Protein AF-A0A1I7SXD0-F1 (afdb_monomer)

Secondary structure (DSSP, 8-state):
-HHHHHHHS-GGG-HHHHHHHHHHHTT-HHHHTTSTT-TT--TTS---EEEEEEEEEEEPPTTSSSSEEEEEEEEEEEEEETT-HHHHHHHHHTTSS-SS--HHHHSHHHHHHHHHHHHHTTS-HHHHHHHHHHHHHHHHHHHHHS---------

Mean predicted aligned error: 11.48 Å

Organism: NCBI:txid1561998

Nearest PDB structures (foldseek):
  7uwm-assembly1_B  TM=3.527E-01  e=8.474E+00  Homo sapiens
  6xiq-assembly1_AK  TM=2.521E-01  e=6.191E+00  Saccharomyces cerevisiae
  8wq4-assembly1_S10P  TM=1.945E-01  e=4.248E+00  Sulfolobus acidocaldarius DSM 639

Solvent-accessible surface area (backbone atoms only — not comparable to full-atom values): 9568 Å² total; per-residue (Å²): 117,73,72,60,59,50,71,77,55,54,54,87,78,28,61,67,59,54,50,51,54,50,39,52,38,66,56,36,63,81,62,47,70,72,40,90,86,56,91,50,73,50,82,92,54,51,45,55,68,51,68,41,71,40,64,49,78,42,77,46,56,96,88,50,92,63,74,59,44,78,45,82,73,49,78,53,37,72,82,43,51,66,85,41,62,72,60,51,48,54,38,37,75,71,64,74,46,71,92,70,78,54,67,63,65,73,28,73,66,28,51,51,52,52,53,52,52,61,65,51,73,81,50,56,74,62,59,51,52,51,54,52,51,50,53,52,50,52,50,52,52,50,47,68,77,54,58,81,82,80,74,79,85,76,133

Foldseek 3Di:
DLVVVLLVDAPLVRLVVLVLVLCQQVLPVVSVVVPPDDPQNDPVRGDFKDWDWHWDWDQDDPPDPDGIDTDTDGGRGDIDGRPRPVSVVSCVVVVNDDPDDDCCCVDPVVVVVVVVVVVVPPDDPVNVVVVVVVVVVVVVVVCVVCVPPPDDDDD

Radius of gyration: 25.95 Å; Cα contacts (8 Å, |Δi|>4): 121; chains: 1; bounding box: 36×52×94 Å

Sequence (155 aa):
MQMHLASEGTYQQNPFFLSLVYHLMENTTEVVELIHSYPFKNRSEPMKFARAKLYMYHFTNKTERGWWKRDYQEEYMPVFNKGNQALLDYLTERRIITKKKSKFINGPLGIYLRRWHRLTKGLDAFSFLFTFAIFLIVKAIHQWFYPHHFHPFND

pLDDT: mean 83.7, std 9.82, range [50.84, 94.75]

InterPro domains:
  IPR009613 Lipase maturation factor [PTHR14463] (1-132)
  IPR057433 Lipase maturation factor 1/2, C-terminal domain [PF25179] (1-78)

Structure (mmCIF, N/CA/C/O backbone):
data_AF-A0A1I7SXD0-F1
#
_entry.id   AF-A0A1I7SXD0-F1
#
loop_
_atom_site.group_PDB
_atom_site.id
_atom_site.type_symbol
_atom_site.label_atom_id
_atom_site.label_alt_id
_atom_site.label_comp_id
_atom_site.label_asym_id
_atom_site.label_entity_id
_atom_site.label_seq_id
_atom_site.pdbx_PDB_ins_code
_atom_site.Cartn_x
_atom_site.Cartn_y
_atom_site.Cartn_z
_atom_site.occupancy
_atom_site.B_iso_or_equiv
_atom_site.auth_seq_id
_atom_site.auth_comp_id
_atom_site.auth_asym_id
_atom_site.auth_atom_id
_atom_site.pdbx_PDB_model_num
ATOM 1 N N . MET A 1 1 ? 10.725 8.596 -0.799 1.00 61.53 1 MET A N 1
ATOM 2 C CA . MET A 1 1 ? 11.617 7.512 -0.333 1.00 61.53 1 MET A CA 1
ATOM 3 C C . MET A 1 1 ? 11.001 6.116 -0.473 1.00 61.53 1 MET A C 1
ATOM 5 O O . MET A 1 1 ? 11.639 5.281 -1.086 1.00 61.53 1 MET A O 1
ATOM 9 N N . GLN A 1 2 ? 9.772 5.827 -0.016 1.00 71.44 2 GLN A N 1
ATOM 10 C CA . GLN A 1 2 ? 9.268 4.432 -0.007 1.00 71.44 2 GLN A CA 1
ATOM 11 C C . GLN A 1 2 ? 8.852 3.834 -1.368 1.00 71.44 2 GLN A C 1
ATOM 13 O O . GLN A 1 2 ? 9.052 2.646 -1.583 1.00 71.44 2 GLN A O 1
ATOM 18 N N . MET A 1 3 ? 8.322 4.626 -2.309 1.00 80.44 3 MET A N 1
ATOM 19 C CA . MET A 1 3 ? 7.969 4.105 -3.647 1.00 80.44 3 MET A CA 1
ATOM 20 C C . MET A 1 3 ? 9.202 3.771 -4.500 1.00 80.44 3 MET A C 1
ATOM 22 O O . MET A 1 3 ? 9.127 2.908 -5.364 1.00 80.44 3 MET A O 1
ATOM 26 N N . HIS A 1 4 ? 10.336 4.429 -4.238 1.00 79.19 4 HIS A N 1
ATOM 27 C CA . HIS A 1 4 ? 11.595 4.147 -4.928 1.00 79.19 4 HIS A CA 1
ATOM 28 C C . HIS A 1 4 ? 12.173 2.794 -4.502 1.00 79.19 4 HIS A C 1
ATOM 30 O O . HIS A 1 4 ? 12.505 1.983 -5.354 1.00 79.19 4 HIS A O 1
ATOM 36 N N . LEU A 1 5 ? 12.153 2.483 -3.204 1.00 81.25 5 LEU A N 1
ATOM 37 C CA . LEU A 1 5 ? 12.545 1.158 -2.710 1.00 81.25 5 LEU A CA 1
ATOM 38 C C . LEU A 1 5 ? 11.676 0.041 -3.307 1.00 81.25 5 LEU A C 1
ATOM 40 O O . LEU A 1 5 ? 12.175 -1.024 -3.658 1.00 81.25 5 LEU A O 1
ATOM 44 N N . ALA A 1 6 ? 10.381 0.307 -3.505 1.00 80.88 6 ALA A N 1
ATOM 45 C CA . ALA A 1 6 ? 9.503 -0.637 -4.186 1.00 80.88 6 ALA A CA 1
ATOM 46 C C . ALA A 1 6 ? 9.892 -0.871 -5.657 1.00 80.88 6 ALA A C 1
ATOM 48 O O . ALA A 1 6 ? 9.591 -1.927 -6.189 1.00 80.88 6 ALA A O 1
ATOM 49 N N . SER A 1 7 ? 10.567 0.072 -6.318 1.00 80.38 7 SER A N 1
ATOM 50 C CA . SER A 1 7 ? 11.015 -0.110 -7.706 1.00 80.38 7 SER A CA 1
ATOM 51 C C . SER A 1 7 ? 12.301 -0.928 -7.852 1.00 80.38 7 SER A C 1
ATOM 53 O O . SER A 1 7 ? 12.595 -1.374 -8.954 1.00 80.38 7 SER A O 1
ATOM 55 N N . GLU A 1 8 ? 13.054 -1.132 -6.768 1.00 83.94 8 GLU A N 1
ATOM 56 C CA . GLU A 1 8 ? 14.355 -1.823 -6.795 1.00 83.94 8 GLU A CA 1
ATOM 57 C C . GLU A 1 8 ? 14.261 -3.332 -6.535 1.00 83.94 8 GLU A C 1
ATOM 59 O O . GLU A 1 8 ? 15.206 -4.069 -6.805 1.00 83.94 8 GLU A O 1
ATOM 64 N N . GLY A 1 9 ? 13.138 -3.801 -5.990 1.00 84.00 9 GLY A N 1
ATOM 65 C CA . GLY A 1 9 ? 12.937 -5.201 -5.617 1.00 84.00 9 GLY A CA 1
ATOM 66 C C . GLY A 1 9 ? 11.666 -5.783 -6.216 1.00 84.00 9 GLY A C 1
ATOM 67 O O . GLY A 1 9 ? 10.995 -5.154 -7.021 1.00 84.00 9 GLY A O 1
ATOM 68 N N . THR A 1 10 ? 11.290 -6.987 -5.794 1.00 87.06 10 THR A N 1
ATOM 69 C CA . THR A 1 10 ? 9.999 -7.584 -6.180 1.00 87.06 10 THR A CA 1
ATOM 70 C C . THR A 1 10 ? 8.870 -7.130 -5.258 1.00 87.06 10 THR A C 1
ATOM 72 O O . THR A 1 10 ? 9.079 -6.764 -4.097 1.00 87.06 10 THR A O 1
ATOM 75 N N . TYR A 1 11 ? 7.624 -7.226 -5.728 1.00 86.94 11 TYR A N 1
ATOM 76 C CA . TYR A 1 11 ? 6.453 -6.850 -4.928 1.00 86.94 11 TYR A CA 1
ATOM 77 C C . TYR A 1 11 ? 6.336 -7.629 -3.601 1.00 86.94 11 TYR A C 1
ATOM 79 O O . TYR A 1 11 ? 5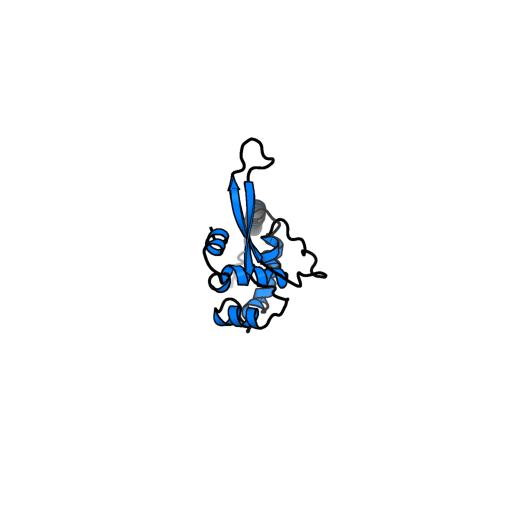.874 -7.079 -2.601 1.00 86.94 11 TYR A O 1
ATOM 87 N N . GLN A 1 12 ? 6.813 -8.880 -3.553 1.00 88.19 12 GLN A N 1
ATOM 88 C CA . GLN A 1 12 ? 6.833 -9.732 -2.352 1.00 88.19 12 GLN A CA 1
ATOM 89 C C . GLN A 1 12 ? 7.883 -9.313 -1.310 1.00 88.19 12 GLN A C 1
ATOM 91 O O . GLN A 1 12 ? 7.779 -9.679 -0.137 1.00 88.19 12 GLN A O 1
ATOM 96 N N . GLN A 1 13 ? 8.902 -8.558 -1.719 1.00 89.06 13 GLN A N 1
ATOM 97 C CA . GLN A 1 13 ? 9.914 -7.994 -0.820 1.00 89.06 13 GLN A CA 1
ATOM 98 C C . GLN A 1 13 ? 9.463 -6.654 -0.229 1.00 89.06 13 GLN A C 1
ATOM 100 O O . GLN A 1 13 ? 10.054 -6.169 0.731 1.00 89.06 13 GLN A O 1
ATOM 105 N N . ASN A 1 14 ? 8.374 -6.086 -0.757 1.00 89.69 14 ASN A N 1
ATOM 106 C CA . ASN A 1 14 ? 7.856 -4.772 -0.404 1.00 89.69 14 ASN A CA 1
ATOM 107 C C . ASN A 1 14 ? 6.488 -4.880 0.300 1.00 89.69 14 ASN A C 1
ATOM 109 O O . ASN A 1 14 ? 5.455 -4.510 -0.266 1.00 89.69 14 ASN A O 1
ATOM 113 N N . PRO A 1 15 ? 6.443 -5.362 1.561 1.00 89.88 15 PRO A N 1
ATOM 114 C CA . PRO A 1 15 ? 5.197 -5.570 2.304 1.00 89.88 15 PRO A CA 1
ATOM 115 C C . PRO A 1 15 ? 4.351 -4.304 2.456 1.00 89.88 15 PRO A C 1
ATOM 117 O O . PRO A 1 15 ? 3.123 -4.370 2.431 1.00 89.88 15 PRO A O 1
ATOM 120 N N . PHE A 1 16 ? 5.003 -3.148 2.577 1.00 89.25 16 PHE A N 1
ATOM 121 C CA . PHE A 1 16 ? 4.333 -1.855 2.641 1.00 89.25 16 PHE A CA 1
ATOM 122 C C . PHE A 1 16 ? 3.489 -1.576 1.387 1.00 89.25 16 PHE A C 1
ATOM 124 O O . PHE A 1 16 ? 2.346 -1.141 1.507 1.00 89.25 16 PHE A O 1
ATOM 131 N N . PHE A 1 17 ? 4.014 -1.872 0.193 1.00 91.38 17 PHE A N 1
ATOM 132 C CA . PHE A 1 17 ? 3.296 -1.647 -1.062 1.00 91.38 17 PHE A CA 1
ATOM 133 C C . PHE A 1 17 ? 2.037 -2.518 -1.150 1.00 91.38 17 PHE A C 1
ATOM 135 O O . PHE A 1 17 ? 0.958 -2.023 -1.468 1.00 91.38 17 PHE A O 1
ATOM 142 N N . LEU A 1 18 ? 2.149 -3.799 -0.790 1.00 92.00 18 LEU A N 1
ATOM 143 C CA . LEU A 1 18 ? 0.999 -4.704 -0.761 1.00 92.00 18 LEU A CA 1
ATOM 144 C C . LEU A 1 18 ? -0.045 -4.296 0.287 1.00 92.00 18 LEU A C 1
ATOM 146 O O . LEU A 1 18 ? -1.242 -4.397 0.026 1.00 92.00 18 LEU A O 1
ATOM 150 N N . SER A 1 19 ? 0.395 -3.777 1.435 1.00 92.12 19 SER A N 1
ATOM 151 C CA . SER A 1 19 ? -0.492 -3.195 2.447 1.00 92.12 19 SER A CA 1
ATOM 152 C C . SER A 1 19 ? -1.265 -1.990 1.906 1.00 92.12 19 SER A C 1
ATOM 154 O O . SER A 1 19 ? -2.485 -1.909 2.053 1.00 92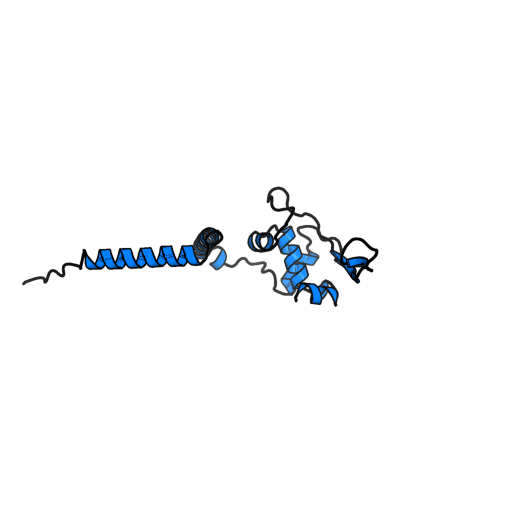.12 19 SER A O 1
ATOM 156 N N . LEU A 1 20 ? -0.575 -1.078 1.213 1.00 92.06 20 LEU A N 1
ATOM 157 C CA . LEU A 1 20 ? -1.197 0.079 0.571 1.00 92.06 20 LEU A CA 1
ATOM 158 C C . LEU A 1 20 ? -2.262 -0.360 -0.442 1.00 92.06 20 LEU A C 1
ATOM 160 O O . LEU A 1 20 ? -3.401 0.095 -0.367 1.00 92.06 20 LEU A O 1
ATOM 164 N N . VAL A 1 21 ? -1.917 -1.278 -1.349 1.00 92.31 21 VAL A N 1
ATOM 165 C CA . VAL A 1 21 ? -2.849 -1.823 -2.349 1.00 92.31 21 VAL A CA 1
ATOM 166 C C . VAL A 1 21 ? -4.075 -2.445 -1.676 1.00 92.31 21 VAL A C 1
ATOM 168 O O . VAL A 1 21 ? -5.205 -2.151 -2.067 1.00 92.31 21 VAL A O 1
ATOM 171 N N . TYR A 1 22 ? -3.869 -3.247 -0.629 1.00 92.81 22 TYR A N 1
ATOM 172 C CA . TYR A 1 22 ? -4.954 -3.824 0.162 1.00 92.81 22 TYR A CA 1
ATOM 173 C C . TYR A 1 22 ? -5.889 -2.751 0.739 1.00 92.81 22 TYR A C 1
ATOM 175 O O . TYR A 1 22 ? -7.103 -2.820 0.545 1.00 92.81 22 TYR A O 1
ATOM 183 N N . HIS A 1 23 ? -5.342 -1.730 1.402 1.00 90.88 23 HIS A N 1
ATOM 184 C CA . HIS A 1 23 ? -6.146 -0.682 2.029 1.00 90.88 23 HIS A CA 1
ATOM 185 C C . HIS A 1 23 ? -6.895 0.196 1.022 1.00 90.88 23 HIS A C 1
ATOM 187 O O . HIS A 1 23 ? -8.004 0.648 1.323 1.00 90.88 23 HIS A O 1
ATOM 193 N N . LEU A 1 24 ? -6.331 0.402 -0.172 1.00 91.25 24 LEU A N 1
ATOM 194 C CA . LEU A 1 24 ? -7.008 1.087 -1.272 1.00 91.25 24 LEU A CA 1
ATOM 195 C C . LEU A 1 24 ? -8.193 0.262 -1.796 1.00 91.25 24 LEU A C 1
ATOM 197 O O . LEU A 1 24 ? -9.294 0.798 -1.926 1.00 91.25 24 LEU A O 1
ATOM 201 N N . MET A 1 25 ? -8.019 -1.048 -2.010 1.00 91.00 25 MET A N 1
ATOM 202 C CA . MET A 1 25 ? -9.123 -1.949 -2.390 1.00 91.00 25 MET A CA 1
ATOM 203 C C . MET A 1 25 ? -10.210 -2.040 -1.309 1.00 91.00 25 MET A C 1
ATOM 205 O O . MET A 1 25 ? -11.407 -2.141 -1.605 1.00 91.00 25 MET A O 1
ATOM 209 N N . GLU A 1 26 ? -9.817 -1.955 -0.039 1.00 89.12 26 GLU A N 1
ATOM 210 C CA . GLU A 1 26 ? -10.760 -1.920 1.079 1.00 89.12 26 GLU A CA 1
ATOM 211 C C . GLU A 1 26 ? -11.415 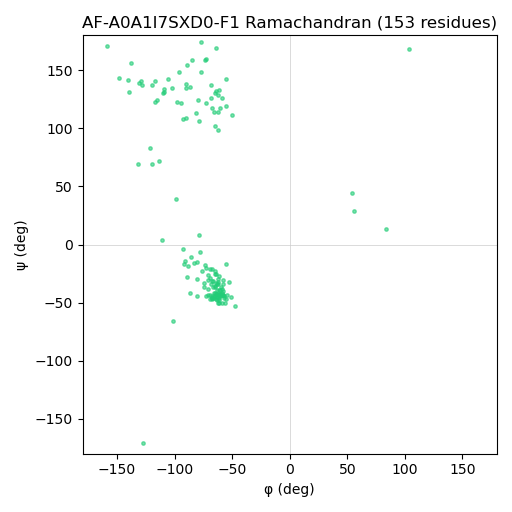-0.545 1.280 1.00 89.12 26 GLU A C 1
ATOM 213 O O . GLU A 1 26 ? -12.364 -0.422 2.049 1.00 89.12 26 GLU A O 1
ATOM 218 N N . ASN A 1 27 ? -10.977 0.475 0.535 1.00 88.94 27 ASN A N 1
ATOM 219 C CA . ASN A 1 27 ? -11.448 1.854 0.649 1.00 88.94 27 ASN A CA 1
ATOM 220 C C . ASN A 1 27 ? -11.333 2.380 2.094 1.00 88.94 27 ASN A C 1
ATOM 222 O O . ASN A 1 27 ? -12.252 2.984 2.653 1.00 88.94 27 ASN A O 1
ATOM 226 N N . THR A 1 28 ? -10.187 2.093 2.722 1.00 88.06 28 THR A N 1
ATOM 227 C CA . THR A 1 28 ? -9.880 2.551 4.080 1.00 88.06 28 THR A CA 1
ATOM 228 C C . THR A 1 28 ? -9.754 4.073 4.062 1.00 88.06 28 THR A C 1
ATOM 230 O O . THR A 1 28 ? -8.840 4.605 3.432 1.00 88.06 28 THR A O 1
ATOM 233 N N . THR A 1 29 ? -10.670 4.772 4.736 1.00 84.12 29 THR A N 1
ATOM 234 C CA . THR A 1 29 ? -10.795 6.244 4.688 1.00 84.12 29 THR A CA 1
ATOM 235 C C . THR A 1 29 ? -9.470 6.948 4.957 1.00 84.12 29 THR A C 1
ATOM 237 O O . THR A 1 29 ? -9.081 7.851 4.230 1.00 84.12 29 THR A O 1
ATOM 240 N N . GLU A 1 30 ? -8.756 6.493 5.981 1.00 84.62 30 GLU A N 1
ATOM 241 C CA . GLU A 1 30 ? -7.498 7.060 6.451 1.00 84.62 30 GLU A CA 1
ATOM 242 C C . GLU A 1 30 ? -6.394 6.983 5.395 1.00 84.62 30 GLU A C 1
ATOM 244 O O . GLU A 1 30 ? -5.554 7.869 5.331 1.00 84.62 30 GLU A O 1
ATOM 249 N N . VAL A 1 31 ? -6.403 5.948 4.554 1.00 88.38 31 VAL A N 1
ATOM 250 C CA . VAL A 1 31 ? -5.412 5.760 3.485 1.00 88.38 31 VAL A CA 1
ATOM 251 C C . VAL A 1 31 ? -5.839 6.492 2.220 1.00 88.38 31 VAL A C 1
ATOM 253 O O . VAL A 1 31 ? -5.021 7.131 1.566 1.00 88.38 31 VAL A O 1
ATOM 256 N N . VAL A 1 32 ? -7.125 6.432 1.879 1.00 88.88 32 VAL A N 1
ATOM 257 C CA . VAL A 1 32 ? -7.670 7.073 0.678 1.00 88.88 32 VAL A CA 1
ATOM 258 C C . VAL A 1 32 ? -7.564 8.592 0.747 1.00 88.88 32 VAL A C 1
ATOM 260 O O . VAL A 1 32 ? -7.262 9.220 -0.262 1.00 88.88 32 VAL A O 1
ATOM 263 N N . GLU A 1 33 ? -7.747 9.186 1.926 1.00 85.44 33 GLU A N 1
ATOM 264 C CA . GLU A 1 33 ? -7.573 10.629 2.126 1.00 85.44 33 GLU A CA 1
ATOM 265 C C . GLU A 1 33 ? -6.126 11.104 1.911 1.00 85.44 33 GLU A C 1
ATOM 267 O O . GLU A 1 33 ? -5.921 12.256 1.537 1.00 85.44 33 GLU A O 1
ATOM 272 N N . LEU A 1 34 ? -5.125 10.232 2.088 1.00 87.75 34 LEU A N 1
ATOM 273 C CA . LEU A 1 34 ? -3.723 10.561 1.793 1.00 87.75 34 LEU A CA 1
ATOM 274 C C . LEU A 1 34 ? -3.442 10.605 0.285 1.00 87.75 34 LEU A C 1
ATOM 276 O O . LEU A 1 34 ? -2.433 11.165 -0.146 1.00 87.75 34 LEU A O 1
ATOM 280 N N . ILE A 1 35 ? -4.319 10.016 -0.533 1.00 87.25 35 ILE A N 1
ATOM 281 C CA . ILE A 1 35 ? -4.193 10.016 -1.986 1.00 87.25 35 ILE A CA 1
ATOM 282 C C . ILE A 1 35 ? -4.966 11.205 -2.554 1.00 87.25 35 ILE A C 1
ATOM 284 O O . ILE A 1 35 ? -6.195 11.200 -2.629 1.00 87.25 35 ILE A O 1
ATOM 288 N N . HIS A 1 36 ? -4.222 12.204 -3.031 1.00 85.88 36 HIS A N 1
ATOM 289 C CA . HIS A 1 36 ? -4.769 13.447 -3.582 1.00 85.88 36 HIS A CA 1
ATOM 290 C C . HIS A 1 36 ? -5.912 13.211 -4.595 1.00 85.88 36 HIS A C 1
ATOM 292 O O . HIS A 1 36 ? -7.028 13.720 -4.442 1.00 85.88 36 HIS A O 1
ATOM 298 N N . SER A 1 37 ? -5.659 12.369 -5.603 1.00 85.94 37 SER A N 1
ATOM 299 C CA . SER A 1 37 ? -6.633 12.025 -6.642 1.00 85.94 37 SER A CA 1
ATOM 300 C C . SER A 1 37 ? -6.888 10.521 -6.680 1.00 85.94 37 SER A C 1
ATOM 302 O O . SER A 1 37 ? -6.285 9.781 -7.456 1.00 85.94 37 SER A O 1
ATOM 304 N N . TYR A 1 38 ? -7.772 10.060 -5.795 1.00 87.19 38 TYR A N 1
ATOM 305 C CA . TYR A 1 38 ? -8.275 8.690 -5.811 1.00 87.19 38 TYR A CA 1
ATOM 306 C C . TYR A 1 38 ? -9.604 8.607 -6.587 1.00 87.19 38 TYR A C 1
ATOM 308 O O . TYR A 1 38 ? -10.554 9.291 -6.205 1.00 87.19 38 TYR A O 1
ATOM 316 N N . PRO A 1 39 ? -9.710 7.794 -7.655 1.00 84.75 39 PRO A N 1
ATOM 317 C CA . PRO A 1 39 ? -10.919 7.734 -8.481 1.00 84.75 39 PRO A CA 1
ATOM 318 C C . PRO A 1 39 ? -12.073 6.957 -7.825 1.00 84.75 39 PRO A C 1
ATOM 320 O O . PRO A 1 39 ? -13.230 7.215 -8.133 1.00 84.75 39 PRO A O 1
ATOM 323 N N . PHE A 1 40 ? -11.794 6.063 -6.869 1.00 85.25 40 PHE A N 1
ATOM 324 C CA . PHE A 1 40 ? -12.809 5.228 -6.203 1.00 85.25 40 PHE A CA 1
ATOM 325 C C . PHE A 1 40 ? -13.238 5.794 -4.838 1.00 85.25 40 PHE A C 1
ATOM 327 O O . PHE A 1 40 ? -13.411 5.059 -3.864 1.00 85.25 40 PHE A O 1
ATOM 334 N N . LYS A 1 41 ? -13.379 7.125 -4.738 1.00 75.81 41 LYS A N 1
ATOM 335 C CA . LYS A 1 41 ? -13.786 7.809 -3.491 1.00 75.81 41 LYS A CA 1
ATOM 336 C C . LYS A 1 41 ? -15.184 7.394 -3.021 1.00 75.81 41 LYS A C 1
ATOM 338 O O . LYS A 1 41 ? -15.446 7.390 -1.820 1.00 75.81 41 LYS A O 1
ATOM 343 N N . ASN A 1 42 ? -16.077 7.021 -3.940 1.00 76.75 42 ASN A N 1
ATOM 344 C CA . ASN A 1 42 ? -17.404 6.533 -3.586 1.00 76.75 42 ASN A CA 1
ATOM 345 C C . ASN A 1 42 ? -17.320 5.119 -2.989 1.00 76.75 42 ASN A C 1
ATOM 347 O O . ASN A 1 42 ? -16.863 4.180 -3.638 1.00 76.75 42 ASN A O 1
ATOM 351 N N . ARG A 1 43 ? -17.804 4.947 -1.754 1.00 72.94 43 ARG A N 1
ATOM 352 C CA . ARG A 1 43 ? -17.840 3.636 -1.087 1.00 72.94 43 ARG A CA 1
ATOM 353 C C . ARG A 1 43 ? -18.765 2.631 -1.767 1.00 72.94 43 ARG A C 1
ATOM 355 O O . ARG A 1 43 ? -18.546 1.436 -1.597 1.00 72.94 43 ARG A O 1
ATOM 362 N N . SER A 1 44 ? -19.749 3.098 -2.532 1.00 75.19 44 SER A N 1
ATOM 363 C CA . SER A 1 44 ? -20.650 2.238 -3.304 1.00 75.19 44 SER A CA 1
ATOM 364 C C . SER A 1 44 ? -19.948 1.549 -4.480 1.00 75.19 44 SER A C 1
ATOM 366 O O . SER A 1 44 ? -20.402 0.501 -4.928 1.00 75.19 44 SER A O 1
ATOM 368 N N . GLU A 1 45 ? -18.816 2.087 -4.946 1.00 80.56 45 GLU A N 1
ATOM 369 C CA . GLU A 1 45 ? -18.061 1.568 -6.093 1.00 80.56 45 GLU A CA 1
ATOM 370 C C . GLU A 1 45 ? -16.560 1.451 -5.764 1.00 80.56 45 GLU A C 1
ATOM 372 O O . GLU A 1 45 ? -15.731 2.205 -6.280 1.00 80.56 45 GLU A O 1
ATOM 377 N N . PRO A 1 46 ? -16.173 0.518 -4.872 1.00 84.12 46 PRO A N 1
ATOM 378 C CA . PRO A 1 46 ? -14.780 0.350 -4.483 1.00 84.12 46 PRO A CA 1
ATOM 379 C C . PRO A 1 46 ? -13.955 -0.317 -5.593 1.00 84.12 46 PRO A C 1
ATOM 381 O O . PRO A 1 46 ? -14.475 -1.055 -6.435 1.00 84.12 46 PRO A O 1
ATOM 384 N N . MET A 1 47 ? -12.635 -0.128 -5.535 1.00 89.00 47 MET A N 1
ATOM 385 C CA . MET A 1 47 ? -11.689 -0.819 -6.412 1.00 89.00 47 MET A CA 1
ATOM 386 C C . MET A 1 47 ? -11.784 -2.340 -6.210 1.00 89.00 47 MET A C 1
ATOM 388 O O . MET A 1 47 ? -11.515 -2.855 -5.125 1.00 89.00 47 MET A O 1
ATOM 392 N N . LYS A 1 48 ? -12.172 -3.065 -7.265 1.00 90.00 48 LYS A N 1
ATOM 393 C CA . LYS A 1 48 ? -12.343 -4.530 -7.231 1.00 90.00 48 LYS A CA 1
ATOM 394 C C . LYS A 1 48 ? -11.069 -5.295 -7.574 1.00 90.00 48 LYS A C 1
ATOM 396 O O . LYS A 1 48 ? -10.902 -6.424 -7.119 1.00 90.00 48 LYS A O 1
ATOM 401 N N . PHE A 1 49 ? -10.203 -4.685 -8.378 1.00 91.88 49 PHE A N 1
ATOM 402 C CA . PHE A 1 49 ? -8.986 -5.299 -8.886 1.00 91.88 49 PHE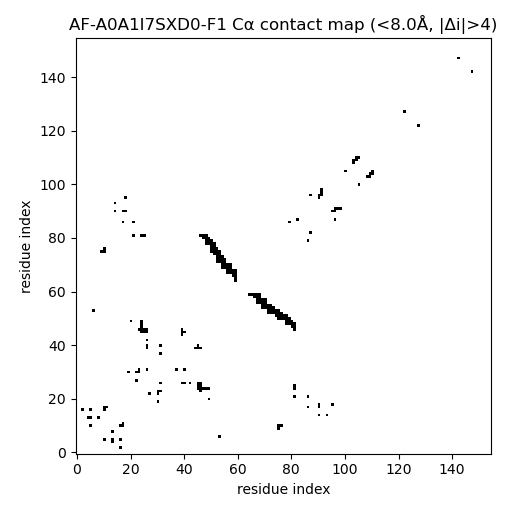 A CA 1
ATOM 403 C C . PHE A 1 49 ? -7.845 -4.291 -8.882 1.00 91.88 49 PHE A C 1
ATOM 405 O O . PHE A 1 49 ? -8.047 -3.130 -9.241 1.00 91.88 49 PHE A O 1
ATOM 412 N N . ALA A 1 50 ? -6.651 -4.756 -8.535 1.00 92.31 50 ALA A N 1
ATOM 413 C CA . ALA A 1 50 ? -5.427 -3.976 -8.607 1.00 92.31 50 ALA A CA 1
ATOM 414 C C . ALA A 1 50 ? -4.337 -4.779 -9.322 1.00 92.31 50 ALA A C 1
ATOM 416 O O . ALA A 1 50 ? -4.178 -5.971 -9.079 1.00 92.31 50 ALA A O 1
ATOM 417 N N . ARG A 1 51 ? -3.574 -4.109 -10.184 1.00 94.31 51 ARG A N 1
ATOM 418 C CA . ARG A 1 51 ? -2.357 -4.620 -10.834 1.00 94.31 51 ARG A CA 1
ATOM 419 C C . ARG A 1 51 ? -1.309 -3.519 -10.832 1.00 94.31 51 ARG A C 1
ATOM 421 O O . ARG A 1 51 ? -1.678 -2.343 -10.811 1.00 94.31 51 ARG A O 1
ATOM 428 N N . ALA A 1 52 ? -0.034 -3.876 -10.911 1.00 93.38 52 ALA A N 1
ATOM 429 C CA . ALA A 1 52 ? 1.035 -2.889 -11.015 1.00 93.38 52 ALA A CA 1
ATOM 430 C C . ALA A 1 52 ? 1.969 -3.216 -12.178 1.00 93.38 52 ALA A C 1
ATOM 432 O O . ALA A 1 52 ? 2.291 -4.373 -12.430 1.00 93.38 52 ALA A O 1
ATOM 433 N N . LYS A 1 53 ? 2.404 -2.174 -12.882 1.00 93.88 53 LYS A N 1
ATOM 434 C CA . LYS A 1 53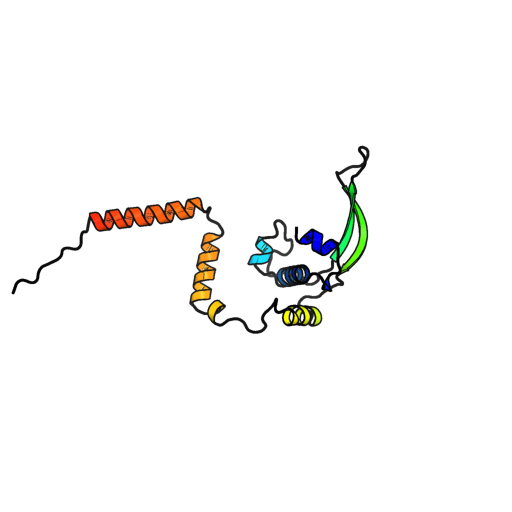 ? 3.359 -2.244 -13.990 1.00 93.88 53 LYS A CA 1
ATOM 435 C C . LYS A 1 53 ? 4.577 -1.410 -13.633 1.00 93.88 53 LYS A C 1
ATOM 437 O O . LYS A 1 53 ? 4.408 -0.297 -13.130 1.00 93.88 53 LYS A O 1
ATOM 442 N N . LEU A 1 54 ? 5.762 -1.926 -13.925 1.00 91.81 54 LEU A N 1
ATOM 443 C CA . LEU A 1 54 ? 7.009 -1.199 -13.753 1.00 91.81 54 LEU A CA 1
ATOM 444 C C . LEU A 1 54 ? 7.339 -0.434 -15.038 1.00 91.81 54 LEU A C 1
ATOM 446 O O . LEU A 1 54 ? 7.232 -0.967 -16.145 1.00 91.81 54 LEU A O 1
ATOM 450 N N . TYR A 1 55 ? 7.728 0.826 -14.879 1.00 92.62 55 TYR A N 1
ATOM 451 C CA . TYR A 1 55 ? 8.169 1.690 -15.967 1.00 92.62 55 TYR A CA 1
ATOM 452 C C . TYR A 1 55 ? 9.515 2.302 -15.606 1.00 92.62 55 TYR A C 1
ATOM 454 O O . TYR A 1 55 ? 9.690 2.773 -14.482 1.00 92.62 55 TYR A O 1
ATOM 462 N N . MET A 1 56 ? 10.420 2.346 -16.578 1.00 91.31 56 MET A N 1
ATOM 463 C CA . MET A 1 56 ? 11.640 3.139 -16.503 1.00 91.31 56 MET A CA 1
ATOM 464 C C . MET A 1 56 ? 11.365 4.525 -17.079 1.00 91.31 56 MET A C 1
ATOM 466 O O . MET A 1 56 ? 10.669 4.646 -18.089 1.00 91.31 56 MET A O 1
ATOM 470 N N . TYR A 1 57 ? 11.880 5.566 -16.429 1.00 91.56 57 TYR A N 1
ATOM 471 C CA . TYR A 1 57 ? 11.719 6.943 -16.884 1.00 91.56 57 TYR A CA 1
ATOM 472 C C . TYR A 1 57 ? 13.047 7.498 -17.385 1.00 91.56 57 TYR A C 1
ATOM 474 O O . TYR A 1 57 ? 14.057 7.438 -16.689 1.00 91.56 57 TYR A O 1
ATOM 482 N N . HIS A 1 58 ? 13.014 8.081 -18.578 1.00 90.19 58 HIS A N 1
ATOM 483 C CA . HIS A 1 58 ? 14.149 8.742 -19.207 1.00 90.19 58 HIS A CA 1
ATOM 484 C C . HIS A 1 58 ? 13.841 10.222 -19.388 1.00 90.19 58 HIS A C 1
ATOM 486 O O . HIS A 1 58 ? 12.713 10.585 -19.729 1.00 90.19 58 HIS A O 1
ATOM 492 N N . PHE A 1 59 ? 14.835 11.081 -19.166 1.00 92.06 59 PHE A N 1
ATOM 493 C CA . PHE A 1 59 ? 14.712 12.487 -19.530 1.00 92.06 59 PHE A CA 1
ATOM 494 C C . PHE A 1 59 ? 14.511 12.603 -21.038 1.00 92.06 59 PHE A C 1
ATOM 496 O O . PHE A 1 59 ? 15.215 11.968 -21.824 1.00 92.06 59 PHE A O 1
ATOM 503 N N . THR A 1 60 ? 13.534 13.408 -21.431 1.00 90.44 60 THR A N 1
ATOM 504 C CA . THR A 1 60 ? 13.268 13.715 -22.834 1.00 90.44 60 THR A CA 1
ATOM 505 C C . THR A 1 60 ? 14.286 14.719 -23.361 1.00 90.44 60 THR A C 1
ATOM 507 O O . THR A 1 60 ? 14.779 15.592 -22.641 1.00 90.44 60 THR A O 1
ATOM 510 N N . ASN A 1 61 ? 14.599 14.616 -24.651 1.00 86.19 61 ASN A N 1
ATOM 511 C CA . ASN A 1 61 ? 15.400 15.628 -25.333 1.00 86.19 61 ASN A CA 1
ATOM 512 C C . ASN A 1 61 ? 14.578 16.909 -25.552 1.00 86.19 61 ASN A C 1
ATOM 514 O O . ASN A 1 61 ? 13.350 16.873 -25.584 1.00 86.19 61 ASN A O 1
ATOM 518 N N . LYS A 1 62 ? 15.257 18.045 -25.776 1.00 76.44 62 LYS A N 1
ATOM 519 C CA . LYS A 1 62 ? 14.629 19.376 -25.956 1.00 76.44 62 LYS A CA 1
ATOM 520 C C . LYS A 1 62 ? 13.564 19.446 -27.067 1.00 76.44 62 LYS A C 1
ATOM 522 O O . LYS A 1 62 ? 12.807 20.408 -27.120 1.00 76.44 62 LYS A O 1
ATOM 527 N N . THR A 1 63 ? 13.538 18.470 -27.968 1.00 79.81 63 THR A N 1
ATOM 528 C CA . THR A 1 63 ? 12.615 18.365 -29.104 1.00 79.81 63 THR A CA 1
ATOM 529 C C . THR A 1 63 ? 11.331 17.589 -28.795 1.00 79.81 63 THR A C 1
ATOM 531 O O . THR A 1 63 ? 10.382 17.667 -29.572 1.00 79.81 63 THR A O 1
ATOM 534 N N . GLU A 1 64 ? 11.267 16.853 -27.684 1.00 80.81 64 GLU A N 1
ATOM 535 C CA . GLU A 1 64 ? 10.104 16.047 -27.301 1.00 80.81 64 GLU A CA 1
ATOM 536 C C . GLU A 1 64 ? 9.194 16.799 -26.314 1.00 80.81 64 GLU A C 1
ATOM 538 O O . GLU A 1 64 ? 9.641 17.614 -25.507 1.00 80.81 64 GLU A O 1
ATOM 543 N N . ARG A 1 65 ? 7.878 16.544 -26.374 1.00 80.06 65 ARG A N 1
ATOM 544 C CA . ARG A 1 65 ? 6.905 17.170 -25.463 1.00 80.06 65 ARG A CA 1
ATOM 545 C C . ARG A 1 65 ? 6.905 16.466 -24.104 1.00 80.06 65 ARG A C 1
ATOM 547 O O . ARG A 1 65 ? 6.598 15.280 -24.026 1.00 80.06 65 ARG A O 1
ATOM 554 N N . GLY A 1 66 ? 7.130 17.234 -23.039 1.00 85.31 66 GLY A N 1
ATOM 555 C CA . GLY A 1 66 ? 7.162 16.753 -21.653 1.00 85.31 66 GLY A CA 1
ATOM 556 C C . GLY A 1 66 ? 8.588 16.643 -21.117 1.00 85.31 66 GLY A C 1
ATOM 557 O O . GLY A 1 66 ? 9.537 16.770 -21.877 1.00 85.31 66 GLY A O 1
ATOM 558 N N . TRP A 1 67 ? 8.732 16.443 -19.804 1.00 89.44 67 TRP A N 1
ATOM 559 C CA . TRP A 1 67 ? 10.035 16.358 -19.119 1.00 89.44 67 TRP A CA 1
ATOM 560 C C . TRP A 1 67 ? 10.615 14.934 -19.079 1.00 89.44 67 TRP A C 1
ATOM 562 O O . TRP A 1 67 ? 11.803 14.757 -18.819 1.00 89.44 67 TRP A O 1
ATOM 572 N N . TRP A 1 68 ? 9.769 13.922 -19.303 1.00 92.88 68 TRP A N 1
ATOM 573 C CA . TRP A 1 68 ? 10.122 12.514 -19.147 1.00 92.88 68 TRP A CA 1
ATOM 574 C C . TRP A 1 68 ? 9.359 11.623 -20.124 1.00 92.88 68 TRP A C 1
ATOM 576 O O . TRP A 1 68 ? 8.164 11.827 -20.356 1.00 92.88 68 TRP A O 1
ATOM 586 N N . LYS A 1 69 ? 10.034 10.588 -20.623 1.00 91.44 69 LYS A N 1
ATOM 587 C CA . LYS A 1 69 ? 9.463 9.474 -21.380 1.00 91.44 69 LYS A CA 1
ATOM 588 C C . LYS A 1 69 ? 9.432 8.240 -20.483 1.00 91.44 69 LYS A C 1
ATOM 590 O O . LYS A 1 69 ? 10.349 8.031 -19.695 1.00 91.44 69 LYS A O 1
ATOM 595 N N . ARG A 1 70 ? 8.375 7.435 -20.601 1.00 93.06 70 ARG A N 1
ATOM 596 C CA . ARG A 1 70 ? 8.212 6.175 -19.862 1.00 93.06 70 ARG A CA 1
ATOM 597 C C . ARG A 1 70 ? 8.345 4.982 -20.801 1.00 93.06 70 ARG A C 1
ATOM 599 O O . ARG A 1 70 ? 7.638 4.929 -21.806 1.00 93.06 70 ARG A O 1
ATOM 606 N N . ASP A 1 71 ? 9.160 4.012 -20.417 1.00 93.56 71 ASP A N 1
ATOM 607 C CA . ASP A 1 71 ? 9.343 2.752 -21.132 1.00 93.56 71 ASP A CA 1
ATOM 608 C C . ASP A 1 71 ? 8.898 1.594 -20.233 1.00 93.56 71 ASP A C 1
ATOM 610 O O . ASP A 1 71 ? 9.358 1.446 -19.097 1.00 93.56 71 ASP A O 1
ATOM 614 N N . TYR A 1 72 ? 7.936 0.807 -20.719 1.00 94.75 72 TYR A N 1
ATOM 615 C CA . TYR A 1 72 ? 7.404 -0.342 -19.984 1.00 94.75 72 TYR A CA 1
ATOM 616 C C . TYR A 1 72 ? 8.490 -1.401 -19.815 1.00 94.75 72 TYR A C 1
ATOM 618 O O . TYR A 1 72 ? 9.132 -1.769 -20.794 1.00 94.75 72 TYR A O 1
ATOM 626 N N . GLN A 1 73 ? 8.665 -1.881 -18.586 1.00 93.25 73 GLN A N 1
ATOM 627 C CA . GLN A 1 73 ? 9.641 -2.921 -18.273 1.00 93.25 73 GLN A CA 1
ATOM 628 C C . GLN A 1 73 ? 8.932 -4.264 -18.130 1.00 93.25 73 GLN A C 1
ATOM 630 O O . GLN A 1 73 ? 9.095 -5.157 -18.953 1.00 93.25 73 GLN A O 1
ATOM 635 N N . GLU A 1 74 ? 8.082 -4.378 -17.111 1.00 92.81 74 GLU A N 1
ATOM 636 C CA . GLU A 1 74 ? 7.441 -5.640 -16.760 1.00 92.81 74 GLU A CA 1
ATOM 637 C C . GLU A 1 74 ? 6.165 -5.439 -15.936 1.00 92.81 74 GLU A C 1
ATOM 639 O O . GLU A 1 74 ? 5.805 -4.335 -15.503 1.00 92.81 74 GLU A O 1
ATOM 644 N N . GLU A 1 75 ? 5.427 -6.529 -15.739 1.00 93.75 75 GLU A N 1
ATOM 645 C CA . GLU A 1 75 ? 4.340 -6.574 -14.770 1.00 93.75 75 GLU A CA 1
ATOM 646 C C . GLU A 1 75 ? 4.921 -6.760 -13.365 1.00 93.75 75 GLU A C 1
ATOM 648 O O . GLU A 1 75 ? 5.374 -7.837 -13.004 1.00 93.75 75 GLU A O 1
ATOM 653 N N . TYR A 1 76 ? 4.898 -5.686 -12.574 1.00 92.88 76 TYR A N 1
ATOM 654 C CA . TYR A 1 76 ? 5.472 -5.659 -11.227 1.00 92.88 76 TYR A CA 1
ATOM 655 C C . TYR A 1 76 ? 4.665 -6.482 -10.221 1.00 92.88 76 TYR A C 1
ATOM 657 O O . TYR A 1 76 ? 5.219 -7.104 -9.322 1.00 92.88 76 TYR A O 1
ATOM 665 N N . MET A 1 77 ? 3.336 -6.443 -10.335 1.00 93.38 77 MET A N 1
ATOM 666 C CA . MET A 1 77 ? 2.427 -7.147 -9.436 1.00 93.38 77 MET A CA 1
ATOM 667 C C . MET A 1 77 ? 1.281 -7.738 -10.255 1.00 93.38 77 MET A C 1
ATOM 669 O O . MET A 1 77 ? 0.654 -6.985 -11.017 1.00 93.38 77 MET A O 1
ATOM 673 N N . PRO A 1 78 ? 0.961 -9.032 -10.066 1.00 92.94 78 PRO A N 1
ATOM 674 C CA . PRO A 1 78 ? -0.160 -9.660 -10.747 1.00 92.94 78 PRO A CA 1
ATOM 675 C C . PRO A 1 78 ? -1.488 -9.027 -10.321 1.00 92.94 78 PRO A C 1
ATOM 677 O O . PRO A 1 78 ? -1.571 -8.251 -9.364 1.00 92.94 78 PRO A O 1
ATOM 680 N N . VAL A 1 79 ? -2.554 -9.374 -11.039 1.00 93.38 79 VAL A N 1
ATOM 681 C CA . VAL A 1 79 ? -3.899 -8.912 -10.700 1.00 93.38 79 VAL A CA 1
ATOM 682 C C . VAL A 1 79 ? -4.339 -9.548 -9.382 1.00 93.38 79 VAL A C 1
ATOM 684 O O . VAL A 1 79 ? -4.518 -10.761 -9.295 1.00 93.38 79 VAL A O 1
ATOM 687 N N . PHE A 1 80 ? -4.584 -8.717 -8.375 1.00 92.50 80 PHE A N 1
ATOM 688 C CA . PHE A 1 80 ? -5.257 -9.118 -7.147 1.00 92.50 80 PHE A CA 1
ATOM 689 C C . PHE A 1 80 ? -6.706 -8.650 -7.167 1.00 92.50 80 PHE A C 1
ATOM 691 O O . PHE A 1 80 ? -6.999 -7.508 -7.521 1.00 92.50 80 PHE A O 1
ATOM 698 N N . ASN A 1 81 ? -7.614 -9.539 -6.774 1.00 92.38 81 ASN A N 1
ATOM 699 C CA . ASN A 1 81 ? -9.009 -9.214 -6.522 1.00 92.38 81 ASN A CA 1
ATOM 700 C C . ASN A 1 81 ? -9.217 -8.794 -5.062 1.00 92.38 81 ASN A C 1
ATOM 702 O O . ASN A 1 81 ? -8.496 -9.205 -4.149 1.00 92.38 81 ASN A O 1
ATOM 706 N N . LYS A 1 82 ? -10.254 -7.994 -4.823 1.00 87.69 82 LYS A N 1
ATOM 707 C CA . LYS A 1 82 ? -10.712 -7.712 -3.466 1.00 87.69 82 LYS A CA 1
ATOM 708 C C . LYS A 1 82 ? -11.095 -9.029 -2.773 1.00 87.69 82 LYS A C 1
ATOM 710 O O . LYS A 1 82 ? -11.892 -9.797 -3.303 1.00 87.69 82 LYS A O 1
ATOM 715 N N . GLY A 1 83 ? -10.522 -9.282 -1.596 1.00 85.31 83 GLY A N 1
ATOM 716 C CA . GLY A 1 83 ? -10.723 -10.534 -0.854 1.00 85.31 83 GLY A CA 1
ATOM 717 C C . GLY A 1 83 ? -9.814 -11.692 -1.282 1.00 85.31 83 GLY A C 1
ATOM 718 O O . GLY A 1 83 ? -10.072 -12.827 -0.890 1.00 85.31 83 GLY A O 1
ATOM 719 N N . ASN A 1 84 ? -8.755 -11.432 -2.059 1.00 90.44 84 ASN A N 1
ATOM 720 C CA . ASN A 1 84 ? -7.756 -12.444 -2.396 1.00 90.44 84 ASN A CA 1
ATOM 721 C C . ASN A 1 84 ? -7.153 -13.085 -1.130 1.00 90.44 84 ASN A C 1
ATOM 723 O O . ASN A 1 84 ? -6.525 -12.392 -0.325 1.00 90.44 84 ASN A O 1
ATOM 727 N N . GLN A 1 85 ? -7.312 -14.401 -0.968 1.00 90.88 85 GLN A N 1
ATOM 728 C CA . GLN A 1 85 ? -6.811 -15.119 0.210 1.00 90.88 85 GLN A CA 1
ATOM 729 C C . GLN A 1 85 ? -5.281 -15.099 0.295 1.00 90.88 85 GLN A C 1
ATOM 731 O O . GLN A 1 85 ? -4.752 -14.807 1.360 1.00 90.88 85 GLN A O 1
ATOM 736 N N . ALA A 1 86 ? -4.568 -15.284 -0.822 1.00 90.56 86 ALA A N 1
ATOM 737 C CA . ALA A 1 86 ? -3.104 -15.277 -0.830 1.00 90.56 86 ALA A CA 1
ATOM 738 C C . ALA A 1 86 ? -2.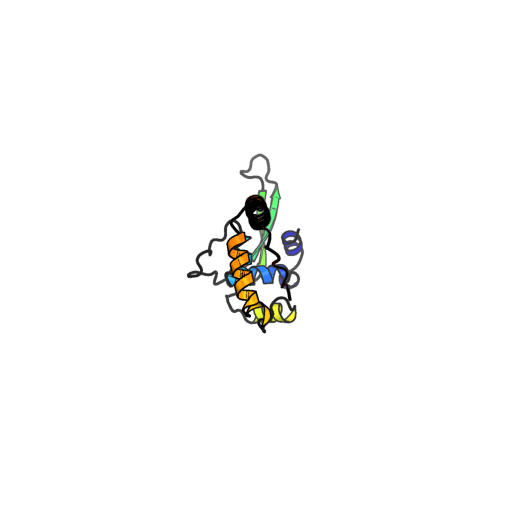528 -13.928 -0.367 1.00 90.56 86 ALA A C 1
ATOM 740 O O . ALA A 1 86 ? -1.564 -13.888 0.396 1.00 90.56 86 ALA A O 1
ATOM 741 N N . LEU A 1 87 ? -3.152 -12.815 -0.770 1.00 90.50 87 LEU A N 1
ATOM 742 C CA . LEU A 1 87 ? -2.778 -11.486 -0.282 1.00 90.50 87 LEU A CA 1
ATOM 743 C C . LEU A 1 87 ? -3.058 -11.334 1.220 1.00 90.50 87 L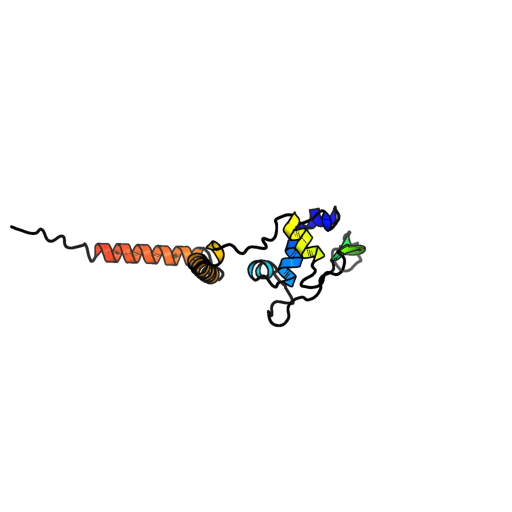EU A C 1
ATOM 745 O O . LEU A 1 87 ? -2.216 -10.827 1.958 1.00 90.50 87 LEU A O 1
ATOM 749 N N . LEU A 1 88 ? -4.234 -11.763 1.683 1.00 91.31 88 LEU A N 1
ATOM 750 C CA . LEU A 1 88 ? -4.616 -11.679 3.095 1.00 91.31 88 LEU A CA 1
ATOM 751 C C . LEU A 1 88 ? -3.701 -12.513 3.995 1.00 91.31 88 LEU A C 1
ATOM 753 O O . LEU A 1 88 ? -3.309 -12.047 5.068 1.00 91.31 88 LEU A O 1
ATOM 757 N N . ASP A 1 89 ? -3.357 -13.721 3.564 1.00 92.50 89 ASP A N 1
ATOM 758 C CA . ASP A 1 89 ? -2.484 -14.622 4.305 1.00 92.50 89 ASP A CA 1
ATOM 759 C C . ASP A 1 89 ? -1.062 -14.069 4.359 1.00 92.50 89 ASP A C 1
ATOM 761 O O . ASP A 1 89 ? -0.518 -13.952 5.454 1.00 92.50 89 ASP A O 1
ATOM 765 N N . TYR A 1 90 ? -0.529 -13.569 3.239 1.00 92.38 90 TYR A N 1
ATOM 766 C CA . TYR A 1 90 ? 0.762 -12.876 3.200 1.00 92.38 90 TYR A CA 1
ATOM 767 C C . TYR A 1 90 ? 0.824 -11.680 4.172 1.00 92.38 90 TYR A C 1
ATOM 769 O O . TYR A 1 90 ? 1.779 -11.519 4.938 1.00 92.38 90 TYR A O 1
ATOM 777 N N . LEU A 1 91 ? -0.208 -10.828 4.181 1.00 92.69 91 LEU A N 1
ATOM 778 C CA . LEU A 1 91 ? -0.254 -9.650 5.057 1.00 92.69 91 LEU A CA 1
ATOM 779 C C . LEU A 1 91 ? -0.456 -10.026 6.535 1.00 92.69 91 LEU A C 1
ATOM 781 O O . LEU A 1 91 ? 0.030 -9.3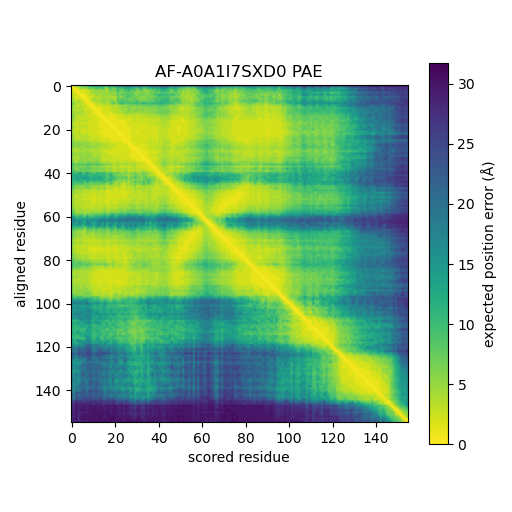19 7.424 1.00 92.69 91 LEU A O 1
ATOM 785 N N . THR A 1 92 ? -1.156 -11.131 6.803 1.00 92.25 92 THR A N 1
ATOM 786 C CA . THR A 1 92 ? -1.346 -11.669 8.158 1.00 92.25 92 THR A CA 1
ATOM 787 C C . THR A 1 92 ? -0.058 -12.301 8.682 1.00 92.25 92 THR A C 1
ATOM 789 O O . THR A 1 92 ? 0.323 -12.045 9.823 1.00 92.25 92 THR A O 1
ATOM 792 N N . GLU A 1 93 ? 0.634 -13.087 7.855 1.00 92.56 93 GLU A N 1
ATOM 793 C CA . GLU A 1 93 ? 1.906 -13.739 8.182 1.00 92.56 93 GLU A CA 1
ATOM 794 C C . GLU A 1 93 ? 2.958 -12.706 8.593 1.00 92.56 93 GLU A C 1
ATOM 796 O O . GLU A 1 93 ? 3.607 -12.836 9.632 1.00 92.56 93 GLU A O 1
ATOM 801 N N . ARG A 1 94 ? 3.042 -11.599 7.848 1.00 90.19 94 ARG A N 1
ATOM 802 C CA . ARG A 1 94 ? 3.936 -10.477 8.165 1.00 90.19 94 ARG A CA 1
ATOM 803 C C . ARG A 1 94 ? 3.418 -9.541 9.265 1.00 90.19 94 ARG A C 1
ATOM 805 O O . ARG A 1 94 ? 4.026 -8.500 9.504 1.00 90.19 94 ARG A O 1
ATOM 812 N N . ARG A 1 95 ? 2.319 -9.894 9.944 1.00 89.31 95 ARG A N 1
ATOM 813 C CA . ARG A 1 95 ? 1.702 -9.137 11.054 1.00 89.31 95 ARG A CA 1
ATOM 814 C C . ARG A 1 95 ? 1.349 -7.684 10.713 1.00 89.31 95 ARG A C 1
ATOM 816 O O . ARG A 1 95 ? 1.321 -6.829 11.593 1.00 89.31 95 ARG A O 1
ATOM 823 N N . ILE A 1 96 ? 1.053 -7.408 9.446 1.00 88.81 96 ILE A N 1
ATOM 824 C CA . ILE A 1 96 ? 0.642 -6.076 8.982 1.00 88.81 96 ILE A CA 1
ATOM 825 C C . ILE A 1 96 ? -0.838 -5.866 9.276 1.00 88.81 96 ILE A C 1
ATOM 827 O O . ILE A 1 96 ? -1.249 -4.821 9.774 1.00 88.81 96 ILE A O 1
ATOM 831 N N . ILE A 1 97 ? -1.642 -6.892 8.993 1.00 86.81 97 ILE A N 1
ATOM 832 C CA . ILE A 1 97 ? -3.075 -6.897 9.268 1.00 86.81 97 ILE A CA 1
ATOM 833 C C . ILE A 1 97 ? -3.338 -7.863 10.412 1.00 86.81 97 ILE A C 1
ATOM 835 O O . ILE A 1 97 ? -2.856 -8.994 10.431 1.00 86.81 97 ILE A O 1
ATOM 839 N N . THR A 1 98 ? -4.143 -7.423 11.375 1.00 80.62 98 THR A N 1
ATOM 840 C CA . THR A 1 98 ? -4.575 -8.277 12.480 1.00 80.62 98 THR A CA 1
ATOM 841 C C . THR A 1 98 ? -5.960 -8.845 12.186 1.00 80.62 98 THR A C 1
ATOM 843 O O . THR A 1 98 ? -6.918 -8.088 12.036 1.00 80.62 98 THR A O 1
ATOM 846 N N . LYS A 1 99 ? -6.098 -10.180 12.173 1.00 72.44 99 LYS A N 1
ATOM 847 C CA . LYS A 1 99 ? -7.410 -10.849 12.033 1.00 72.44 99 LYS A CA 1
ATOM 848 C C . LYS A 1 99 ? -8.358 -10.516 13.200 1.00 72.44 99 LYS A C 1
ATOM 850 O O . LYS A 1 99 ? -9.563 -10.369 13.013 1.00 72.44 99 LYS A O 1
ATOM 855 N N . LYS A 1 100 ? -7.819 -10.341 14.412 1.00 73.06 100 LYS A N 1
ATOM 856 C CA . LYS A 1 100 ? -8.576 -9.972 15.618 1.00 73.06 100 LYS A CA 1
ATOM 857 C C . LYS A 1 100 ? -8.643 -8.451 15.776 1.00 73.06 100 LYS A C 1
ATOM 859 O O . LYS A 1 100 ? -7.656 -7.815 16.136 1.00 73.06 100 LYS A O 1
ATOM 864 N N . LYS A 1 101 ? -9.820 -7.857 15.568 1.00 67.38 101 LYS A N 1
ATOM 865 C CA . LYS A 1 101 ? -10.014 -6.427 15.852 1.00 67.38 101 LYS A CA 1
ATOM 866 C C . LYS A 1 101 ? -9.839 -6.167 17.352 1.00 67.38 101 LYS A C 1
ATOM 868 O O . LYS A 1 101 ? -10.404 -6.889 18.176 1.00 67.38 101 LYS A O 1
ATOM 873 N N . SER A 1 102 ? -9.054 -5.155 17.722 1.00 69.94 102 SER A N 1
ATOM 874 C CA . SER A 1 102 ? -8.796 -4.881 19.136 1.00 69.94 102 SER A CA 1
ATOM 875 C C . SER A 1 102 ? -10.065 -4.370 19.831 1.00 69.94 102 SER A C 1
ATOM 877 O O . SER A 1 102 ? -10.803 -3.531 19.303 1.00 69.94 102 SER A O 1
ATOM 879 N N . LYS A 1 103 ? -10.320 -4.870 21.047 1.00 70.56 103 LYS A N 1
ATOM 880 C CA . LYS A 1 103 ? -11.452 -4.425 21.876 1.00 70.56 103 LYS A CA 1
ATOM 881 C C . LYS A 1 103 ? -11.342 -2.936 22.221 1.00 70.56 103 LYS A C 1
ATOM 883 O O . LYS A 1 103 ? -12.359 -2.282 22.394 1.00 70.56 103 LYS A O 1
ATOM 888 N N . PHE A 1 104 ? -10.123 -2.396 22.266 1.00 71.25 104 PHE A N 1
ATOM 889 C CA . PHE A 1 104 ? -9.862 -0.982 22.532 1.00 71.25 104 PHE A CA 1
ATOM 890 C C . PHE A 1 104 ? -10.315 -0.078 21.374 1.00 71.25 104 PHE A C 1
ATOM 892 O O . PHE A 1 104 ? -11.040 0.890 21.592 1.00 71.25 104 PHE A O 1
ATOM 899 N N . ILE A 1 105 ? -9.979 -0.439 20.129 1.00 69.31 105 ILE A N 1
ATOM 900 C CA . ILE A 1 105 ? -10.374 0.319 18.928 1.00 69.31 105 ILE A CA 1
ATOM 901 C C . ILE A 1 105 ? -11.888 0.228 18.683 1.00 69.31 105 ILE A C 1
ATOM 903 O O . ILE A 1 105 ? -12.501 1.179 18.194 1.00 69.31 105 ILE A O 1
ATOM 907 N N . ASN A 1 106 ? -12.509 -0.904 19.015 1.00 73.19 106 ASN A N 1
ATOM 908 C CA . ASN A 1 106 ? -13.955 -1.098 18.857 1.00 73.19 106 ASN A CA 1
ATOM 909 C C . ASN A 1 106 ? -14.767 -0.747 20.111 1.00 73.19 106 ASN A C 1
ATOM 911 O O . ASN A 1 106 ? -15.991 -0.811 20.077 1.00 73.19 106 ASN A O 1
ATOM 915 N N . GLY A 1 107 ? -14.101 -0.393 21.208 1.00 83.75 107 GLY A N 1
ATOM 916 C CA . GLY A 1 107 ? -14.744 -0.000 22.453 1.00 83.75 107 GLY A CA 1
ATOM 917 C C . GLY A 1 107 ? -15.286 1.431 22.403 1.00 83.75 107 GLY A C 1
ATOM 918 O O . GLY A 1 107 ? -15.024 2.167 21.445 1.00 83.75 107 GLY A O 1
ATOM 919 N N . PRO A 1 108 ? -16.000 1.862 23.458 1.00 85.12 108 PRO A N 1
ATOM 920 C CA . PRO A 1 108 ? -16.573 3.204 23.541 1.00 85.12 108 PRO A CA 1
ATOM 921 C C . PRO A 1 108 ? -15.513 4.295 23.335 1.00 85.12 108 PRO A C 1
ATOM 923 O O . PRO A 1 108 ? -15.716 5.198 22.527 1.00 85.12 108 PRO A O 1
ATOM 926 N N . LEU A 1 109 ? -14.332 4.157 23.950 1.00 84.25 109 LEU A N 1
ATOM 927 C CA . LEU A 1 109 ? -13.207 5.087 23.765 1.00 84.25 109 LEU A CA 1
ATOM 928 C C . LEU A 1 109 ? -12.757 5.203 22.303 1.00 84.25 109 LEU A C 1
ATOM 930 O O . LEU A 1 109 ? -12.560 6.310 21.809 1.00 84.25 109 LEU A O 1
ATOM 934 N N . GLY A 1 110 ? -12.646 4.083 21.5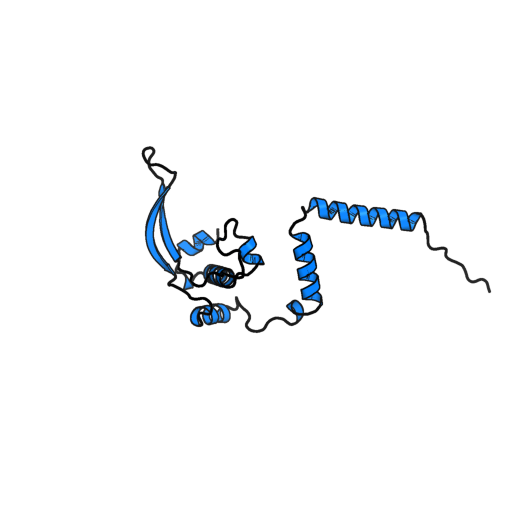85 1.00 82.88 110 GLY A N 1
ATOM 935 C CA . GLY A 1 110 ? -12.275 4.088 20.170 1.00 82.88 110 GLY A CA 1
ATOM 936 C C . GLY A 1 110 ? -13.306 4.797 19.285 1.00 82.88 110 GLY A C 1
ATOM 937 O O . GLY A 1 110 ? -12.943 5.456 18.311 1.00 82.88 110 GLY A O 1
ATOM 938 N N . ILE A 1 111 ? -14.594 4.720 19.636 1.00 82.06 111 ILE A N 1
ATOM 939 C CA . ILE A 1 111 ? -15.660 5.459 18.944 1.00 82.06 111 ILE A CA 1
ATOM 940 C C . ILE A 1 111 ? -15.516 6.964 19.189 1.00 82.06 111 ILE A C 1
ATOM 942 O O . ILE A 1 111 ? -15.565 7.736 18.227 1.00 82.06 111 ILE A O 1
ATOM 946 N N . TYR A 1 112 ? -15.296 7.385 20.440 1.00 85.25 112 TYR A N 1
ATOM 947 C CA . TYR A 1 112 ? -15.077 8.798 20.759 1.00 85.25 112 TYR A CA 1
ATOM 948 C C . TYR A 1 112 ? -13.835 9.342 20.054 1.00 85.25 112 TYR A C 1
ATOM 950 O O . TYR A 1 112 ? -13.935 10.360 19.376 1.00 85.25 112 TYR A O 1
ATOM 958 N N . LEU A 1 113 ? -12.702 8.639 20.116 1.00 85.38 113 LEU A N 1
ATOM 959 C CA . LEU A 1 113 ? -11.459 9.051 19.457 1.00 85.38 113 LEU A CA 1
ATOM 960 C C . LEU A 1 113 ? -11.632 9.226 17.945 1.00 85.38 113 LEU A C 1
ATOM 962 O O . LEU A 1 113 ? -11.197 10.235 17.400 1.00 85.38 113 LEU A O 1
ATOM 966 N N . ARG A 1 114 ? -12.332 8.310 17.261 1.00 80.62 114 ARG A N 1
ATOM 967 C CA . ARG A 1 114 ? -12.649 8.474 15.830 1.00 80.62 114 ARG A CA 1
ATOM 968 C C . ARG A 1 114 ? -13.534 9.688 15.564 1.00 80.62 114 ARG A C 1
ATOM 970 O O . ARG A 1 114 ? -13.342 10.381 14.567 1.00 80.62 114 ARG A O 1
ATOM 977 N N . ARG A 1 115 ? -14.511 9.947 16.437 1.00 81.81 115 ARG A N 1
ATOM 978 C CA . ARG A 1 115 ? -15.402 11.105 16.309 1.00 81.81 115 ARG A CA 1
ATOM 979 C C . ARG A 1 115 ? -14.629 12.412 16.479 1.00 81.81 115 ARG A C 1
ATOM 981 O O . ARG A 1 115 ? -14.803 13.298 15.651 1.00 81.81 115 ARG A O 1
ATOM 988 N N . TRP A 1 116 ? -13.750 12.487 17.475 1.00 79.75 116 TRP A N 1
ATOM 989 C CA . TRP A 1 116 ? -12.836 13.611 17.694 1.00 79.75 116 TRP A CA 1
ATOM 990 C C . TRP A 1 116 ? -11.885 13.806 16.517 1.00 79.75 116 TRP A C 1
ATOM 992 O O . TRP A 1 116 ? -11.834 14.893 15.954 1.00 79.75 116 TRP A O 1
ATOM 1002 N N . HIS A 1 117 ? -11.222 12.738 16.073 1.00 78.19 117 HIS A N 1
ATOM 1003 C CA . HIS A 1 117 ? -10.306 12.792 14.938 1.00 78.19 117 HIS A CA 1
ATOM 1004 C C . HIS A 1 117 ? -10.996 13.296 13.660 1.00 78.19 117 HIS A C 1
ATOM 1006 O O . HIS A 1 117 ? -10.443 14.107 12.926 1.00 78.19 117 HIS A O 1
ATOM 1012 N N . ARG A 1 118 ? -12.243 12.881 13.405 1.00 77.81 118 ARG A N 1
ATOM 1013 C CA . ARG A 1 118 ? -13.023 13.371 12.259 1.00 77.81 118 ARG A CA 1
ATOM 1014 C C . ARG A 1 118 ? -13.372 14.856 12.367 1.00 77.81 118 ARG A C 1
ATOM 1016 O O . ARG A 1 118 ? -13.370 15.537 11.351 1.00 77.81 118 ARG A O 1
ATOM 1023 N N . LEU A 1 119 ? -13.663 15.347 13.570 1.00 76.81 119 LEU A N 1
ATOM 1024 C CA . LEU A 1 119 ? -13.901 16.774 13.803 1.00 76.81 119 LEU A CA 1
ATOM 1025 C C . LEU A 1 119 ? -12.619 17.591 13.599 1.00 76.81 119 LEU A C 1
ATOM 1027 O O . LEU A 1 119 ? -12.690 18.722 13.136 1.00 76.81 119 LEU A O 1
ATOM 1031 N N . THR A 1 120 ? -11.452 17.005 13.882 1.00 71.94 120 THR A N 1
ATOM 1032 C CA . THR A 1 120 ? -10.161 17.687 13.742 1.00 71.94 120 THR A CA 1
ATOM 1033 C C . THR A 1 120 ? -9.580 17.687 12.332 1.00 71.94 120 THR A C 1
ATOM 1035 O O . THR A 1 120 ? -8.695 18.483 12.055 1.00 71.94 120 THR A O 1
ATOM 1038 N N . LYS A 1 121 ? -10.073 16.842 11.419 1.00 66.94 121 LYS A N 1
ATOM 1039 C CA . LYS A 1 121 ? -9.529 16.726 10.052 1.00 66.94 121 LYS A CA 1
ATOM 1040 C C . LYS A 1 121 ? -9.732 17.958 9.160 1.00 66.94 121 LYS A C 1
ATOM 1042 O O . LYS A 1 121 ? -9.027 18.079 8.168 1.00 66.94 121 LYS A O 1
ATOM 1047 N N . GLY A 1 122 ? -10.692 18.832 9.471 1.00 66.62 122 GLY A N 1
ATOM 1048 C CA . GLY A 1 122 ? -11.037 19.995 8.636 1.00 66.62 122 GLY A CA 1
ATOM 1049 C C . GLY A 1 122 ? -10.681 21.356 9.235 1.00 66.62 122 GLY A C 1
ATOM 1050 O O . GLY A 1 122 ? -11.057 22.375 8.670 1.00 66.62 122 GLY A O 1
ATOM 1051 N N . LEU A 1 123 ? -10.025 21.381 10.393 1.00 65.75 123 LEU A N 1
ATOM 1052 C CA . LEU A 1 123 ? -9.720 22.601 11.134 1.00 65.75 123 LEU A CA 1
ATOM 1053 C C . LEU A 1 123 ? -8.202 22.774 11.168 1.00 65.75 123 LEU A C 1
ATOM 1055 O O . LEU A 1 123 ? -7.488 21.880 11.627 1.00 65.75 123 LEU A O 1
ATOM 1059 N N . ASP A 1 124 ? -7.722 23.925 10.697 1.00 70.38 124 ASP A N 1
ATOM 1060 C CA . ASP A 1 124 ? -6.310 24.284 10.798 1.00 70.38 124 ASP A CA 1
ATOM 1061 C C . ASP A 1 124 ? -5.859 24.219 12.262 1.00 70.38 124 ASP A C 1
ATOM 1063 O O . ASP A 1 124 ? -6.594 24.598 13.181 1.00 70.38 124 ASP A O 1
ATOM 1067 N N . ALA A 1 125 ? -4.628 23.753 12.493 1.00 74.12 125 ALA A N 1
ATOM 1068 C CA . ALA A 1 125 ? -4.066 23.609 13.838 1.00 74.12 125 ALA A CA 1
ATOM 1069 C C . ALA A 1 125 ? -4.171 24.914 14.653 1.00 74.12 125 ALA A C 1
ATOM 1071 O O . ALA A 1 125 ? -4.406 24.888 15.861 1.00 74.12 125 ALA A O 1
ATOM 1072 N N . PHE A 1 126 ? -4.085 26.060 13.974 1.00 78.69 126 PHE A N 1
ATOM 1073 C CA . PHE A 1 126 ? -4.293 27.378 14.563 1.00 78.69 126 PHE A CA 1
ATOM 1074 C C . PHE A 1 126 ? -5.723 27.586 15.069 1.00 78.69 126 PHE A C 1
ATOM 1076 O O . PHE A 1 126 ? -5.899 28.019 16.205 1.00 78.69 126 PHE A O 1
ATOM 1083 N N . SER A 1 127 ? -6.746 27.235 14.286 1.00 76.06 127 SER A N 1
ATOM 1084 C CA . SER A 1 127 ? -8.149 27.353 14.702 1.00 76.06 127 SER A CA 1
ATOM 1085 C C . SER A 1 127 ? -8.428 26.544 15.970 1.00 76.06 127 SER A C 1
ATOM 1087 O O . SER A 1 127 ? -9.108 27.032 16.874 1.00 76.06 127 SER A O 1
ATOM 1089 N N . PHE A 1 128 ? -7.825 25.357 16.091 1.00 81.31 128 PHE A N 1
ATOM 1090 C CA . PHE A 1 128 ? -7.891 24.565 17.319 1.00 81.31 128 PHE A CA 1
ATOM 1091 C C . PHE A 1 128 ? -7.261 25.265 18.516 1.00 81.31 128 PHE A C 1
ATOM 1093 O O . PHE A 1 128 ? -7.904 25.382 19.561 1.00 81.31 128 PHE A O 1
ATOM 1100 N N . LEU A 1 129 ? -6.032 25.757 18.362 1.00 86.62 129 LEU A N 1
ATOM 1101 C CA . LEU A 1 129 ? -5.325 26.457 19.431 1.00 86.62 129 LEU A CA 1
ATOM 1102 C C . LEU A 1 129 ? -6.100 27.692 19.900 1.00 86.62 129 LEU A C 1
ATOM 1104 O O . LEU A 1 129 ? -6.238 27.892 21.104 1.00 86.62 129 LEU A O 1
ATOM 1108 N N . PHE A 1 130 ? -6.680 28.465 18.978 1.00 86.56 130 PHE A N 1
ATOM 1109 C CA . PHE A 1 130 ? -7.488 29.632 19.327 1.00 86.56 130 PHE A CA 1
ATOM 1110 C C . PHE A 1 130 ? -8.789 29.256 20.038 1.00 86.56 130 PHE A C 1
ATOM 1112 O O . PHE A 1 130 ? -9.085 29.839 21.077 1.00 86.56 130 PHE A O 1
ATOM 1119 N N . THR A 1 131 ? -9.545 28.258 19.564 1.00 86.31 131 THR A N 1
ATOM 1120 C CA . THR A 1 131 ? -10.752 27.805 20.291 1.00 86.31 131 THR A CA 1
ATOM 1121 C C . THR A 1 131 ? -10.440 27.281 21.692 1.00 86.31 131 THR A C 1
ATOM 1123 O O . THR A 1 131 ? -11.174 27.580 22.634 1.00 86.31 131 THR A O 1
ATOM 1126 N N . PHE A 1 132 ? -9.335 26.553 21.862 1.00 87.50 132 PHE A N 1
ATOM 1127 C CA . PHE A 1 132 ? -8.913 26.058 23.169 1.00 87.50 132 PHE A CA 1
ATOM 1128 C C . PHE A 1 132 ? -8.448 27.194 24.090 1.00 87.50 132 PHE A C 1
ATOM 1130 O O . PHE A 1 132 ? -8.856 27.251 25.248 1.00 87.50 132 PHE A O 1
ATOM 1137 N N . ALA A 1 133 ? -7.665 28.142 23.570 1.00 90.31 133 ALA A N 1
ATOM 1138 C CA . ALA A 1 133 ? -7.230 29.320 24.314 1.00 90.31 133 ALA A CA 1
ATOM 1139 C C . ALA A 1 133 ? -8.419 30.190 24.752 1.00 90.31 133 ALA A C 1
ATOM 1141 O O . ALA A 1 133 ? -8.493 30.574 25.917 1.00 90.31 133 ALA A O 1
ATOM 1142 N N . ILE A 1 134 ? -9.388 30.437 23.863 1.00 91.12 134 ILE A N 1
ATOM 1143 C CA . ILE A 1 134 ? -10.612 31.186 24.181 1.00 91.12 134 ILE A CA 1
ATOM 1144 C C . ILE A 1 134 ? -11.408 30.471 25.275 1.00 91.12 134 ILE A C 1
ATOM 1146 O O . ILE A 1 134 ? -11.836 31.113 26.230 1.00 91.12 134 ILE A O 1
ATOM 1150 N N . PHE A 1 135 ? -11.560 29.146 25.197 1.00 92.75 135 PHE A N 1
ATOM 1151 C CA . PHE A 1 135 ? -12.244 28.376 26.237 1.00 92.75 135 PHE A CA 1
ATOM 1152 C C . PHE A 1 135 ? -11.552 28.495 27.606 1.00 92.75 135 PHE A C 1
ATOM 1154 O O . PHE A 1 135 ? -12.222 28.688 28.621 1.00 92.75 135 PHE A O 1
ATOM 1161 N N . LEU A 1 136 ? -10.216 28.432 27.645 1.00 92.62 136 LEU A N 1
ATOM 1162 C CA . LEU A 1 136 ? -9.447 28.613 28.880 1.00 92.62 136 LEU A CA 1
ATOM 1163 C C . LEU A 1 136 ? -9.576 30.031 29.444 1.00 92.62 136 LEU A C 1
ATOM 1165 O O . LEU A 1 136 ? -9.760 30.183 30.650 1.00 92.62 136 LEU A O 1
ATOM 1169 N N . ILE A 1 137 ? -9.530 31.053 28.587 1.00 91.31 137 ILE A N 1
ATOM 1170 C CA . ILE A 1 137 ? -9.700 32.457 28.984 1.00 91.31 137 ILE A CA 1
ATOM 1171 C C . ILE A 1 137 ? -11.105 32.682 29.547 1.00 91.31 137 ILE A C 1
ATOM 1173 O O . ILE A 1 137 ? -11.244 33.232 30.635 1.00 91.31 137 ILE A O 1
ATOM 1177 N N . VAL A 1 138 ? -12.148 32.203 28.864 1.00 92.81 138 VAL A N 1
ATOM 1178 C CA . VAL A 1 138 ? -13.537 32.308 29.339 1.00 92.81 138 VAL A CA 1
ATOM 1179 C C . VAL A 1 138 ? -13.708 31.598 30.679 1.00 92.81 138 VAL A C 1
ATOM 1181 O O . VAL A 1 138 ? -14.330 32.148 31.585 1.00 92.81 138 VAL A O 1
ATOM 1184 N N . LYS A 1 139 ? -13.115 30.410 30.849 1.00 90.44 139 LYS A N 1
ATOM 1185 C CA . LYS A 1 139 ? -13.146 29.691 32.127 1.00 90.44 139 LYS A CA 1
ATOM 1186 C C . LYS A 1 139 ? -12.434 30.471 33.237 1.00 90.44 139 LYS A C 1
ATOM 1188 O O . LYS A 1 139 ? -12.961 30.548 34.343 1.00 90.44 139 LYS A O 1
ATOM 1193 N N . ALA A 1 140 ? -11.278 31.065 32.948 1.00 88.38 140 ALA A N 1
ATOM 1194 C CA . ALA A 1 140 ? -10.539 31.885 33.906 1.00 88.38 140 ALA A CA 1
ATOM 1195 C C . ALA A 1 140 ? -11.327 33.144 34.307 1.00 88.38 140 ALA A C 1
ATOM 1197 O O . ALA A 1 140 ? -11.423 33.446 35.493 1.00 88.38 140 ALA A O 1
ATOM 1198 N N . ILE A 1 141 ? -11.961 33.826 33.345 1.00 88.12 141 ILE A N 1
ATOM 1199 C CA . ILE A 1 141 ? -12.828 34.988 33.597 1.00 88.12 141 ILE A CA 1
ATOM 1200 C C . ILE A 1 141 ? -14.048 34.581 34.429 1.00 88.12 141 ILE A C 1
ATOM 1202 O O . ILE A 1 141 ? -14.371 35.249 35.405 1.00 88.12 141 ILE A O 1
ATOM 1206 N N . HIS A 1 142 ? -14.702 33.465 34.100 1.00 84.75 142 HIS A N 1
ATOM 1207 C CA . HIS A 1 142 ? -15.840 32.958 34.869 1.00 84.75 142 HIS A CA 1
ATOM 1208 C C . HIS A 1 142 ? -15.445 32.613 36.311 1.00 84.75 142 HIS A C 1
ATOM 1210 O O . HIS A 1 142 ? -16.173 32.930 37.245 1.00 84.75 142 HIS A O 1
ATOM 1216 N N . GLN A 1 143 ? -14.287 31.983 36.509 1.00 81.56 143 GLN A N 1
ATOM 1217 C CA . GLN A 1 143 ? -13.772 31.636 37.834 1.00 81.56 143 GLN A CA 1
ATOM 1218 C C . GLN A 1 143 ? -13.346 32.871 38.645 1.00 81.56 143 GLN A C 1
ATOM 1220 O O . GLN A 1 143 ? -13.434 32.858 39.869 1.00 81.56 143 GLN A O 1
ATOM 1225 N N . TRP A 1 144 ? -12.920 33.939 37.969 1.00 78.88 144 TRP A N 1
ATOM 1226 C CA . TRP A 1 144 ? -12.623 35.230 38.587 1.00 78.88 144 TRP A CA 1
ATOM 1227 C C . TRP A 1 144 ? -13.889 36.006 38.978 1.00 78.88 144 TRP A C 1
ATOM 1229 O O . TRP A 1 144 ? -13.907 36.650 40.022 1.00 78.88 144 TRP A O 1
ATOM 1239 N N . PHE A 1 145 ? -14.953 35.919 38.172 1.00 80.31 145 PHE A N 1
ATOM 1240 C CA . PHE A 1 145 ? -16.230 36.596 38.430 1.00 80.31 145 PHE A CA 1
ATOM 1241 C C . PHE A 1 145 ? -17.112 35.854 39.448 1.00 80.31 145 PHE A C 1
ATOM 1243 O O . PHE A 1 145 ? -17.861 36.481 40.190 1.00 80.31 145 PHE A O 1
ATOM 1250 N N . TYR A 1 146 ? -16.993 34.525 39.513 1.00 76.06 146 TYR A N 1
ATOM 1251 C CA . TYR A 1 146 ? -17.652 33.668 40.499 1.00 76.06 146 TYR A CA 1
ATOM 1252 C C . TYR A 1 146 ? -16.610 32.905 41.328 1.00 76.06 146 TYR A C 1
ATOM 1254 O O . TYR A 1 146 ? -16.485 31.681 41.187 1.00 76.06 146 TYR A O 1
ATOM 1262 N N . PRO A 1 147 ? -15.837 33.589 42.191 1.00 71.50 147 PRO A N 1
ATOM 1263 C CA . PRO A 1 147 ? -15.009 32.890 43.157 1.00 71.50 147 PRO A CA 1
ATOM 1264 C C . PRO A 1 147 ? -15.944 32.099 44.076 1.00 71.50 147 PRO A C 1
ATOM 1266 O O . PRO A 1 147 ? -16.931 32.640 44.574 1.00 71.50 147 PRO A O 1
ATOM 1269 N N . HIS A 1 148 ? -15.683 30.801 44.263 1.00 62.88 148 HIS A N 1
ATOM 1270 C CA . HIS A 1 148 ? -16.466 29.970 45.176 1.00 62.88 148 HIS A CA 1
ATOM 1271 C C . HIS A 1 148 ? -16.568 30.669 46.540 1.00 62.88 148 HIS A C 1
ATOM 1273 O O . HIS A 1 148 ? -15.564 30.805 47.237 1.00 62.88 148 HIS A O 1
ATOM 1279 N N . HIS A 1 149 ? -17.772 31.118 46.910 1.00 56.19 149 HIS A N 1
ATOM 1280 C CA . HIS A 1 149 ? -18.054 31.582 48.262 1.00 56.19 149 HIS A CA 1
ATOM 1281 C C . HIS A 1 149 ? -17.844 30.404 49.215 1.00 56.19 149 HIS A C 1
ATOM 1283 O O . HIS A 1 149 ? -18.692 29.524 49.350 1.00 56.19 149 HIS A O 1
ATOM 1289 N N . PHE A 1 150 ? -16.671 30.375 49.843 1.00 57.03 150 PHE A N 1
ATOM 1290 C CA . PHE A 1 150 ? -16.390 29.561 51.013 1.00 57.03 150 PHE A CA 1
ATOM 1291 C C . PHE A 1 150 ? -17.278 30.099 52.140 1.00 57.03 150 PHE A C 1
ATOM 1293 O O . PHE A 1 150 ? -17.004 31.164 52.690 1.00 57.03 150 PHE A O 1
ATOM 1300 N N . HIS A 1 151 ? -18.378 29.411 52.441 1.00 53.88 151 HIS A N 1
ATOM 1301 C CA . HIS A 1 151 ? -19.127 29.650 53.671 1.00 53.88 151 HIS A CA 1
ATOM 1302 C C . HIS A 1 151 ? -18.415 28.888 54.795 1.00 53.88 151 HIS A C 1
ATOM 1304 O O . HIS A 1 151 ? -18.397 27.654 54.744 1.00 53.88 151 HIS A O 1
ATOM 1310 N N . PRO A 1 152 ? -17.810 29.556 55.794 1.00 54.19 152 PRO A N 1
ATOM 1311 C CA . PRO A 1 152 ? -17.446 28.860 57.013 1.00 54.19 152 PRO A CA 1
ATOM 1312 C C . PRO A 1 152 ? -18.747 28.474 57.727 1.00 54.19 152 PRO A C 1
ATOM 1314 O O . PRO A 1 152 ? -19.626 29.312 57.936 1.00 54.19 152 PRO A O 1
ATOM 1317 N N . PHE A 1 153 ? -18.883 27.188 58.046 1.00 56.19 153 PHE A N 1
ATOM 1318 C CA . PHE A 1 153 ? -19.827 26.730 59.059 1.00 56.19 153 PHE A CA 1
ATOM 1319 C C . PHE A 1 153 ? -19.390 27.362 60.384 1.00 56.19 153 PHE A C 1
ATOM 1321 O O . PHE A 1 153 ? -18.288 27.084 60.850 1.00 56.19 153 PHE A O 1
ATOM 1328 N N . ASN A 1 154 ? -20.216 28.251 60.930 1.00 50.84 154 ASN A N 1
ATOM 1329 C CA . ASN A 1 154 ? -20.112 28.651 62.327 1.00 50.84 154 ASN A CA 1
ATOM 1330 C C . ASN A 1 154 ? -20.927 27.657 63.161 1.00 50.84 154 ASN A C 1
ATOM 1332 O O . ASN A 1 154 ? -22.041 27.307 62.760 1.00 50.84 154 ASN A O 1
ATOM 1336 N N . ASP A 1 155 ? -20.322 27.232 64.271 1.00 55.94 155 ASP A N 1
ATOM 1337 C CA . ASP A 1 155 ? -20.911 26.444 65.361 1.00 55.94 155 ASP A CA 1
ATOM 1338 C C . ASP A 1 155 ? -22.167 27.094 65.972 1.00 55.94 155 ASP A C 1
ATOM 1340 O O . ASP A 1 155 ? -22.240 28.349 66.009 1.00 55.94 155 ASP A O 1
#